Protein AF-A0A9X3HSR9-F1 (afdb_monomer_lite)

Structure (mmCIF, N/CA/C/O backbone):
data_AF-A0A9X3HSR9-F1
#
_entry.id   AF-A0A9X3HSR9-F1
#
loop_
_atom_site.group_PDB
_atom_site.id
_atom_site.type_symbol
_atom_site.label_atom_id
_atom_site.label_alt_id
_atom_site.label_comp_id
_atom_site.label_asym_id
_atom_site.label_entity_id
_atom_site.label_seq_id
_atom_site.pdbx_PDB_ins_code
_atom_site.Cartn_x
_atom_site.Cartn_y
_atom_site.Cartn_z
_atom_site.occupancy
_atom_site.B_iso_or_equiv
_atom_site.auth_seq_id
_atom_site.auth_comp_id
_atom_site.auth_asym_id
_atom_site.auth_atom_id
_atom_site.pdbx_PDB_model_num
ATOM 1 N N . MET A 1 1 ? 20.081 -1.597 -58.857 1.00 41.28 1 MET A N 1
ATOM 2 C CA . MET A 1 1 ? 19.601 -0.198 -58.847 1.00 41.28 1 MET A CA 1
ATOM 3 C C . MET A 1 1 ? 20.316 0.557 -57.738 1.00 41.28 1 MET A C 1
ATOM 5 O O . MET A 1 1 ? 20.138 0.213 -56.576 1.00 41.28 1 MET A O 1
ATOM 9 N N . ALA A 1 2 ? 21.187 1.506 -58.085 1.00 45.56 2 ALA A N 1
ATOM 10 C CA . ALA A 1 2 ? 21.925 2.302 -57.108 1.00 45.56 2 ALA A CA 1
ATOM 11 C C . ALA A 1 2 ? 20.958 3.280 -56.422 1.00 45.56 2 ALA A C 1
ATOM 13 O O . ALA A 1 2 ? 20.454 4.206 -57.053 1.00 45.56 2 ALA A O 1
ATOM 14 N N . ARG A 1 3 ? 20.638 3.047 -55.144 1.00 56.44 3 ARG A N 1
ATOM 15 C CA . ARG A 1 3 ? 19.885 4.021 -54.344 1.00 56.44 3 ARG A CA 1
ATOM 16 C C . ARG A 1 3 ? 20.749 5.268 -54.152 1.00 56.44 3 ARG A C 1
ATOM 18 O O . ARG A 1 3 ? 21.929 5.163 -53.830 1.00 56.44 3 ARG A O 1
ATOM 25 N N . ASN A 1 4 ? 20.140 6.433 -54.350 1.00 72.00 4 ASN A N 1
ATOM 26 C CA . ASN A 1 4 ? 20.786 7.733 -54.231 1.00 72.00 4 ASN A CA 1
ATOM 27 C C . ASN A 1 4 ? 21.384 7.920 -52.817 1.00 72.00 4 ASN A C 1
ATOM 29 O O . ASN A 1 4 ? 20.713 7.640 -51.816 1.00 72.00 4 ASN A O 1
ATOM 33 N N . LYS A 1 5 ? 22.645 8.367 -52.724 1.00 70.31 5 LYS A N 1
ATOM 34 C CA . LYS A 1 5 ? 23.410 8.456 -51.463 1.00 70.31 5 LYS A CA 1
ATOM 35 C C . LYS A 1 5 ? 22.682 9.317 -50.425 1.00 70.31 5 LYS A C 1
ATOM 37 O O . LYS A 1 5 ? 22.603 8.939 -49.255 1.00 70.31 5 LYS A O 1
ATOM 42 N N . ASP A 1 6 ? 22.037 10.385 -50.876 1.00 76.38 6 ASP A N 1
ATOM 43 C CA . ASP A 1 6 ? 21.320 11.331 -50.017 1.00 76.38 6 ASP A CA 1
ATOM 44 C C . ASP A 1 6 ? 20.006 10.765 -49.467 1.00 76.38 6 ASP A C 1
ATOM 46 O O . ASP A 1 6 ? 19.650 11.006 -48.312 1.00 76.38 6 ASP A O 1
ATOM 50 N N . ALA A 1 7 ? 19.320 9.922 -50.247 1.00 80.50 7 ALA A N 1
ATOM 51 C CA . ALA A 1 7 ? 18.111 9.238 -49.794 1.00 80.50 7 ALA A CA 1
ATOM 52 C C . ALA A 1 7 ? 18.424 8.246 -48.661 1.00 80.50 7 ALA A C 1
ATOM 54 O O . ALA A 1 7 ? 17.692 8.175 -47.673 1.00 80.50 7 ALA A O 1
ATOM 55 N N . SER A 1 8 ? 19.548 7.525 -48.764 1.00 81.19 8 SER A N 1
ATOM 56 C CA . SER A 1 8 ? 19.997 6.605 -47.708 1.00 81.19 8 SER A CA 1
ATOM 57 C C . SER A 1 8 ? 20.410 7.335 -46.425 1.00 81.19 8 SER A C 1
ATOM 59 O O . SER A 1 8 ? 20.076 6.891 -45.329 1.00 81.19 8 SER A O 1
ATOM 61 N N . ARG A 1 9 ? 21.055 8.501 -46.554 1.00 84.31 9 ARG A N 1
ATOM 62 C CA . ARG A 1 9 ? 21.435 9.361 -45.427 1.00 84.31 9 ARG A CA 1
ATOM 63 C C . ARG A 1 9 ? 20.212 9.888 -44.678 1.00 84.31 9 ARG A C 1
ATOM 65 O O . ARG A 1 9 ? 20.168 9.809 -43.453 1.00 84.31 9 ARG A O 1
ATOM 72 N N . LYS A 1 10 ? 19.203 10.384 -45.404 1.00 86.44 10 LYS A N 1
ATOM 73 C CA . LYS A 1 10 ? 17.955 10.881 -44.804 1.00 86.44 10 LYS A CA 1
ATOM 74 C C . LYS A 1 10 ? 17.212 9.773 -44.052 1.00 86.44 10 LYS A C 1
ATOM 76 O O . LYS A 1 10 ? 16.786 9.999 -42.926 1.00 86.44 10 LYS A O 1
ATOM 81 N N . ALA A 1 11 ? 17.125 8.575 -44.635 1.00 86.25 11 ALA A N 1
ATOM 82 C CA . ALA A 1 11 ? 16.489 7.423 -43.994 1.00 86.25 11 ALA A CA 1
ATOM 83 C C . ALA A 1 11 ? 17.190 7.002 -42.689 1.00 86.25 11 ALA A C 1
ATOM 85 O O . ALA A 1 11 ? 16.525 6.643 -41.721 1.00 86.25 11 ALA A O 1
ATOM 86 N N . LEU A 1 12 ? 18.524 7.077 -42.641 1.00 86.81 12 LEU A N 1
ATOM 87 C CA . LEU A 1 12 ? 19.303 6.769 -41.439 1.00 86.81 12 LEU A CA 1
ATOM 88 C C . LEU A 1 12 ? 19.105 7.807 -40.325 1.00 86.81 12 LEU A C 1
ATOM 90 O O . LEU A 1 12 ? 18.983 7.429 -39.163 1.00 86.81 12 LEU A O 1
ATOM 94 N N . LEU A 1 13 ? 19.048 9.099 -40.658 1.00 86.69 13 LEU A N 1
ATOM 95 C CA . LEU A 1 13 ? 18.776 10.155 -39.674 1.00 86.69 13 LEU A CA 1
ATOM 96 C C . LEU A 1 13 ? 17.357 10.051 -39.108 1.00 86.69 13 LEU A C 1
ATOM 98 O O . LEU A 1 13 ? 17.171 10.133 -37.898 1.00 86.69 13 LEU A O 1
ATOM 102 N N . ASP A 1 14 ? 16.380 9.802 -39.975 1.00 88.25 14 ASP A N 1
ATOM 103 C CA . ASP A 1 14 ? 14.984 9.599 -39.592 1.00 88.25 14 ASP A CA 1
ATOM 104 C C . ASP A 1 14 ? 14.820 8.363 -38.685 1.00 88.25 14 ASP A C 1
ATOM 106 O O . ASP A 1 14 ? 14.168 8.414 -37.643 1.00 88.25 14 ASP A O 1
ATOM 110 N N . ALA A 1 15 ? 15.522 7.269 -38.999 1.00 87.31 15 ALA A N 1
ATOM 111 C CA . ALA A 1 15 ? 15.579 6.088 -38.142 1.00 87.31 15 ALA A CA 1
ATOM 112 C C . ALA A 1 15 ? 16.203 6.370 -36.762 1.00 87.31 15 ALA A C 1
ATOM 114 O O . ALA A 1 15 ? 15.742 5.826 -35.758 1.00 87.31 15 ALA A O 1
ATOM 115 N N . ILE A 1 16 ? 17.228 7.226 -36.680 1.00 86.50 16 ILE A N 1
ATOM 116 C CA . ILE A 1 16 ? 17.822 7.638 -35.397 1.00 86.50 16 ILE A CA 1
ATOM 117 C C . ILE A 1 16 ? 16.816 8.431 -34.559 1.00 86.50 16 ILE A C 1
ATOM 119 O O . ILE A 1 16 ? 16.702 8.166 -33.361 1.00 86.50 16 ILE A O 1
ATOM 123 N N . SER A 1 17 ? 16.083 9.368 -35.168 1.00 86.25 17 SER A N 1
ATOM 124 C CA . SER A 1 17 ? 15.040 10.137 -34.479 1.00 86.25 17 SER A CA 1
ATOM 125 C C . SER A 1 17 ? 13.936 9.223 -33.951 1.00 86.25 17 SER A C 1
ATOM 127 O O . SER A 1 17 ? 13.643 9.260 -32.758 1.00 86.25 17 SER A O 1
ATOM 129 N N . ARG A 1 18 ? 13.433 8.297 -34.779 1.00 86.06 18 ARG A N 1
ATOM 130 C CA . ARG A 1 18 ? 12.432 7.300 -34.362 1.00 86.06 18 ARG A CA 1
ATOM 131 C C . ARG A 1 18 ? 12.887 6.431 -33.192 1.00 86.06 18 ARG A C 1
ATOM 133 O O . ARG A 1 18 ? 12.110 6.147 -32.286 1.00 86.06 18 ARG A O 1
ATOM 140 N N . ILE A 1 19 ? 14.156 6.016 -33.172 1.00 85.62 19 ILE A N 1
ATOM 141 C CA . ILE A 1 19 ? 14.695 5.226 -32.054 1.00 85.62 19 ILE A CA 1
ATOM 142 C C . ILE A 1 19 ? 14.790 6.068 -30.774 1.00 85.62 19 ILE A C 1
ATOM 144 O O . ILE A 1 19 ? 14.497 5.551 -29.698 1.00 85.62 19 ILE A O 1
ATOM 148 N N . LYS A 1 20 ? 15.165 7.351 -30.868 1.00 83.38 20 LYS A N 1
ATOM 149 C CA . LYS A 1 20 ? 15.205 8.261 -29.710 1.00 83.38 20 LYS A CA 1
ATOM 150 C C . LYS A 1 20 ? 13.813 8.554 -29.149 1.00 83.38 20 LYS A C 1
ATOM 152 O O . LYS A 1 20 ? 13.649 8.587 -27.936 1.00 83.38 20 LYS A O 1
ATOM 157 N N . GLU A 1 21 ? 12.830 8.724 -30.024 1.00 84.19 21 GLU A N 1
ATOM 158 C CA . G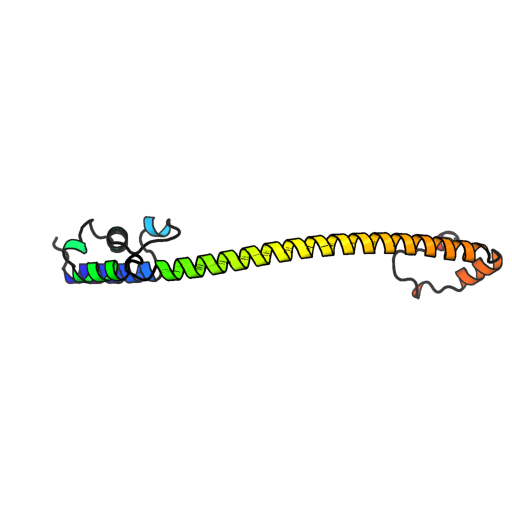LU A 1 21 ? 11.430 8.997 -29.674 1.00 84.19 21 GLU A CA 1
ATOM 159 C C . GLU A 1 21 ? 10.636 7.730 -29.312 1.00 84.19 21 GLU A C 1
ATOM 161 O O . GLU A 1 21 ? 9.464 7.815 -28.961 1.00 84.19 21 GLU A O 1
ATOM 166 N N . GLN A 1 22 ? 11.265 6.549 -29.380 1.00 81.12 22 GLN A N 1
ATOM 167 C CA . GLN A 1 22 ? 10.644 5.236 -29.148 1.00 81.12 22 GLN A CA 1
ATOM 168 C C . GLN A 1 22 ? 9.483 4.905 -30.110 1.00 81.12 22 GLN A C 1
ATOM 170 O O . GLN A 1 22 ? 8.665 4.020 -29.850 1.00 81.12 22 GLN A O 1
ATOM 175 N N . THR A 1 23 ? 9.434 5.567 -31.265 1.00 83.38 23 THR A N 1
ATOM 176 C CA . THR A 1 23 ? 8.418 5.406 -32.311 1.00 83.38 23 THR A CA 1
ATOM 177 C C . THR A 1 23 ? 8.901 4.426 -33.386 1.00 83.38 23 THR A C 1
ATOM 179 O O . THR A 1 23 ? 9.181 4.790 -34.524 1.00 83.38 23 THR A O 1
ATOM 182 N N . TYR A 1 24 ? 9.028 3.143 -33.028 1.00 84.25 24 TYR A N 1
ATOM 183 C CA . TYR A 1 24 ? 9.601 2.134 -33.930 1.00 84.25 24 TYR A CA 1
ATOM 184 C C . TYR A 1 24 ? 8.644 1.713 -35.054 1.00 84.25 24 TYR A C 1
ATOM 186 O O . TYR A 1 24 ? 7.509 1.292 -34.810 1.00 84.25 24 TYR A O 1
ATOM 194 N N . THR A 1 25 ? 9.152 1.700 -36.281 1.00 85.12 25 THR A N 1
ATOM 195 C CA . THR A 1 25 ? 8.450 1.211 -37.475 1.00 85.12 25 THR A CA 1
ATOM 196 C C . THR A 1 25 ? 8.705 -0.282 -37.679 1.00 85.12 25 THR A C 1
ATOM 198 O O . THR A 1 25 ? 7.818 -1.020 -38.118 1.00 85.12 25 THR A O 1
ATOM 201 N N . HIS A 1 26 ? 9.901 -0.771 -37.326 1.00 84.25 26 HIS A N 1
ATOM 202 C CA . HIS A 1 26 ? 10.281 -2.163 -37.552 1.00 84.25 26 HIS A CA 1
ATOM 203 C C . HIS A 1 26 ? 9.636 -3.125 -36.537 1.00 84.25 26 HIS A C 1
ATOM 205 O O . HIS A 1 26 ? 9.756 -2.955 -35.319 1.00 84.25 26 HIS A O 1
ATOM 211 N N . LYS A 1 27 ? 9.010 -4.208 -37.028 1.00 81.44 27 LYS A N 1
ATOM 212 C CA . LYS A 1 27 ? 8.282 -5.200 -36.204 1.00 81.44 27 LYS A CA 1
ATOM 213 C C . LYS A 1 27 ? 9.134 -5.782 -35.067 1.00 81.44 27 LYS A C 1
ATOM 215 O O . LYS A 1 27 ? 8.648 -5.910 -33.948 1.00 81.44 27 LYS A O 1
ATOM 220 N N . ASP A 1 28 ? 10.404 -6.088 -35.329 1.00 80.75 28 ASP A N 1
ATOM 221 C CA . ASP A 1 28 ? 11.307 -6.669 -34.319 1.00 80.75 28 ASP A CA 1
ATOM 222 C C . ASP A 1 28 ? 11.761 -5.675 -33.245 1.00 80.75 28 ASP A C 1
ATOM 224 O O . ASP A 1 28 ? 12.154 -6.092 -32.157 1.00 80.75 28 ASP A O 1
ATOM 228 N N . LEU A 1 29 ? 11.732 -4.372 -33.537 1.00 82.06 29 LEU A N 1
ATOM 229 C CA . LEU A 1 29 ? 12.072 -3.336 -32.561 1.00 82.06 29 LEU A CA 1
ATOM 230 C C . LEU A 1 29 ? 10.867 -3.018 -31.674 1.00 82.06 29 LEU A C 1
ATOM 232 O O . LEU A 1 29 ? 11.036 -2.896 -30.467 1.00 82.06 29 LEU A O 1
ATOM 236 N N . ARG A 1 30 ? 9.645 -3.045 -32.228 1.00 82.50 30 ARG A N 1
ATOM 237 C CA . ARG A 1 30 ? 8.393 -2.918 -31.454 1.00 82.50 30 ARG A CA 1
ATOM 238 C C . ARG A 1 30 ? 8.194 -4.027 -30.419 1.00 82.50 30 ARG A C 1
ATOM 240 O O . ARG A 1 30 ? 7.547 -3.803 -29.407 1.00 82.50 30 ARG A O 1
ATOM 247 N N . LYS A 1 31 ? 8.737 -5.224 -30.665 1.00 8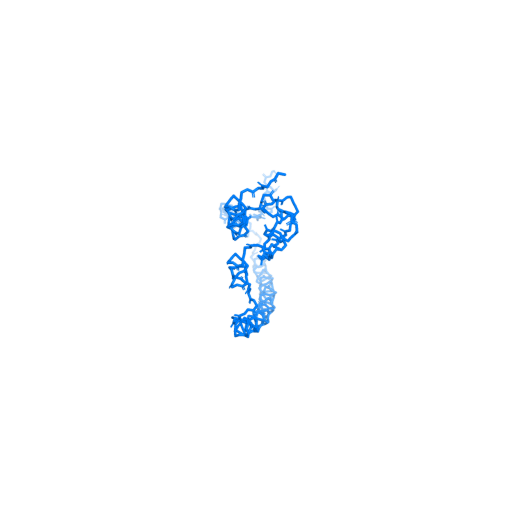3.88 31 LYS A N 1
ATOM 248 C CA . LYS A 1 31 ? 8.663 -6.359 -29.727 1.00 83.88 31 LYS A CA 1
ATOM 249 C C . LYS A 1 31 ? 9.616 -6.234 -28.533 1.00 83.88 31 LYS A C 1
ATOM 251 O O . LYS A 1 31 ? 9.508 -7.020 -27.597 1.00 83.88 31 LYS A O 1
ATOM 256 N N . LYS A 1 32 ? 10.574 -5.304 -28.563 1.00 81.94 32 LYS A N 1
ATOM 257 C CA . LYS A 1 32 ? 11.546 -5.115 -27.480 1.00 81.94 32 LYS A CA 1
ATOM 258 C C . LYS A 1 32 ? 11.041 -4.053 -26.510 1.00 81.94 32 LYS A C 1
ATOM 260 O O . LYS A 1 32 ? 10.638 -2.981 -26.937 1.00 81.94 32 LYS A O 1
ATOM 265 N N . ALA A 1 33 ? 11.150 -4.328 -25.210 1.00 74.94 33 ALA A N 1
ATOM 266 C CA . ALA A 1 33 ? 10.799 -3.362 -24.167 1.00 74.94 33 ALA A CA 1
ATOM 267 C C . ALA A 1 33 ? 11.716 -2.124 -24.180 1.00 74.94 33 ALA A C 1
ATOM 269 O O . ALA A 1 33 ? 11.263 -1.013 -23.934 1.00 74.94 33 ALA A O 1
ATOM 270 N N . VAL A 1 34 ? 13.004 -2.310 -24.494 1.00 78.56 34 VAL A N 1
ATOM 271 C CA . VAL A 1 34 ? 13.993 -1.228 -24.585 1.00 78.56 34 VAL A CA 1
ATOM 272 C C . VAL A 1 34 ? 14.876 -1.449 -25.811 1.00 78.56 34 VAL A C 1
ATOM 274 O O . VAL A 1 34 ? 15.537 -2.485 -25.938 1.00 78.56 34 VAL A O 1
ATOM 277 N N . VAL A 1 35 ? 14.913 -0.472 -26.719 1.00 82.00 35 VAL A N 1
ATOM 278 C CA . VAL A 1 35 ? 15.765 -0.499 -27.914 1.00 82.00 35 VAL A CA 1
ATOM 279 C C . VAL A 1 35 ? 16.945 0.442 -27.709 1.00 82.00 35 VAL A C 1
ATOM 281 O O . VAL A 1 35 ? 16.787 1.648 -27.568 1.00 82.00 35 VAL A O 1
ATOM 284 N N . LYS A 1 36 ? 18.158 -0.117 -27.710 1.00 83.38 36 LYS A N 1
ATOM 285 C CA . LYS A 1 36 ? 19.395 0.673 -27.657 1.00 83.38 36 LYS A CA 1
ATOM 286 C C . LYS A 1 36 ? 19.682 1.296 -29.023 1.00 83.38 36 LYS A C 1
ATOM 288 O O . LYS A 1 36 ? 19.556 0.612 -30.043 1.00 83.38 36 LYS A O 1
ATOM 293 N N . LEU A 1 37 ? 20.150 2.541 -29.042 1.00 84.00 37 LEU A N 1
ATOM 294 C CA . LEU A 1 37 ? 20.668 3.168 -30.255 1.00 84.00 37 LEU A CA 1
ATOM 295 C C . LEU A 1 37 ? 22.015 2.521 -30.616 1.00 84.00 37 LEU A C 1
ATOM 297 O O . LEU A 1 37 ? 23.029 2.762 -29.970 1.00 84.00 37 LEU A O 1
ATOM 301 N N . ASN A 1 38 ? 22.022 1.645 -31.619 1.00 86.12 38 ASN A N 1
ATOM 302 C CA . ASN A 1 38 ? 23.235 1.008 -32.127 1.00 86.12 38 ASN A CA 1
ATOM 303 C C . ASN A 1 38 ? 23.165 0.861 -33.654 1.00 86.12 38 ASN A C 1
ATOM 305 O O . ASN A 1 38 ? 22.090 0.957 -34.245 1.00 86.12 38 ASN A O 1
ATOM 309 N N . LYS A 1 39 ? 24.313 0.596 -34.293 1.00 86.56 39 LYS A N 1
ATOM 310 C CA . LYS A 1 39 ? 24.422 0.495 -35.761 1.00 86.56 39 LYS A CA 1
ATOM 311 C C . LYS A 1 39 ? 23.404 -0.498 -36.344 1.00 86.56 39 LYS A C 1
ATOM 313 O O . LYS A 1 39 ? 22.693 -0.163 -37.280 1.00 86.56 39 LYS A O 1
ATOM 318 N N . SER A 1 40 ? 23.260 -1.676 -35.730 1.00 84.69 40 SER A N 1
ATOM 319 C CA . SER A 1 40 ? 22.346 -2.724 -36.210 1.00 84.69 40 SER A CA 1
ATOM 320 C C . SER A 1 40 ? 20.865 -2.336 -36.119 1.00 84.69 40 SER A C 1
ATOM 322 O O . SER A 1 40 ? 20.102 -2.614 -37.039 1.00 84.69 40 SER A O 1
ATOM 324 N N . ASN A 1 41 ? 20.438 -1.690 -35.033 1.00 86.00 41 ASN A N 1
ATOM 325 C CA . ASN A 1 41 ? 19.050 -1.268 -34.855 1.00 86.00 41 ASN A CA 1
ATOM 326 C C . ASN A 1 41 ? 18.712 -0.091 -35.775 1.00 86.00 41 ASN A C 1
ATOM 328 O O . ASN A 1 41 ? 17.612 -0.064 -36.315 1.00 86.00 41 ASN A O 1
ATOM 332 N N . VAL A 1 42 ? 19.657 0.827 -36.011 1.00 87.50 42 VAL A N 1
ATOM 333 C CA . VAL A 1 42 ? 19.480 1.937 -36.960 1.00 87.50 42 VAL A CA 1
ATOM 334 C C . VAL A 1 42 ? 19.353 1.419 -38.400 1.00 87.50 42 VAL A C 1
ATOM 336 O O . VAL A 1 42 ? 18.467 1.865 -39.120 1.00 87.50 42 VAL A O 1
ATOM 339 N N . GLU A 1 43 ? 20.159 0.431 -38.817 1.00 88.00 43 GLU A N 1
ATOM 340 C CA . GLU A 1 43 ? 20.028 -0.202 -40.147 1.00 88.00 43 GLU A CA 1
ATOM 341 C C . GLU A 1 43 ? 18.678 -0.904 -40.325 1.00 88.00 43 GLU A C 1
ATOM 343 O O . GLU A 1 43 ? 18.028 -0.742 -41.359 1.00 88.00 43 GLU A O 1
ATOM 348 N N . LYS A 1 44 ? 18.230 -1.634 -39.294 1.00 87.81 44 LYS A N 1
ATOM 349 C CA . LYS A 1 44 ? 16.934 -2.329 -39.292 1.00 87.81 44 LYS A CA 1
ATOM 350 C C . LYS A 1 44 ? 15.757 -1.359 -39.349 1.00 87.81 44 LYS A C 1
ATOM 352 O O . LYS A 1 44 ? 14.827 -1.580 -40.116 1.00 87.81 44 LYS A O 1
ATOM 357 N N . GLU A 1 45 ? 15.805 -0.280 -38.574 1.00 86.38 45 GLU A N 1
ATOM 358 C CA . GLU A 1 45 ? 14.749 0.737 -38.548 1.00 86.38 45 GLU A CA 1
ATOM 359 C C . GLU A 1 45 ? 14.713 1.577 -39.836 1.00 86.38 45 GLU A C 1
ATOM 361 O O . GLU A 1 45 ? 13.644 2.000 -40.271 1.00 86.38 45 GLU A O 1
ATOM 366 N N . ALA A 1 46 ? 15.860 1.774 -40.490 1.00 85.50 46 ALA A N 1
ATOM 367 C CA . ALA A 1 46 ? 15.943 2.425 -41.797 1.00 85.50 46 ALA A CA 1
ATOM 368 C C . ALA A 1 46 ? 15.552 1.502 -42.971 1.00 85.50 46 ALA A C 1
ATOM 370 O O . ALA A 1 46 ? 15.477 1.964 -44.110 1.00 85.50 46 ALA A O 1
ATOM 371 N N . GLY A 1 47 ? 15.337 0.201 -42.729 1.00 84.94 47 GLY A N 1
ATOM 372 C CA . GLY A 1 47 ? 15.061 -0.784 -43.781 1.00 84.94 47 GLY A CA 1
ATOM 373 C C . GLY A 1 47 ? 16.220 -0.944 -44.774 1.00 84.94 47 GLY A C 1
ATOM 374 O O . GLY A 1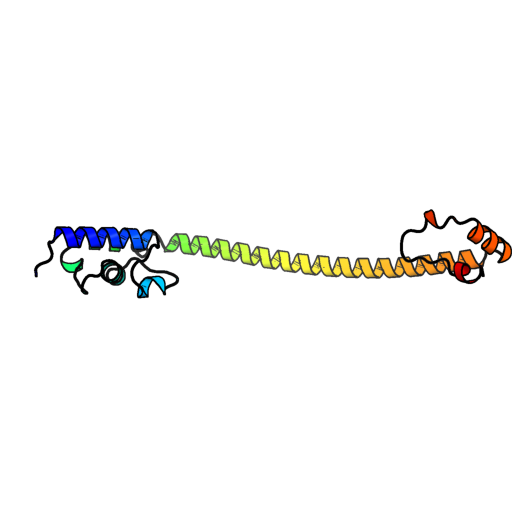 47 ? 15.998 -1.181 -45.966 1.00 84.94 47 GLY A O 1
ATOM 375 N N . LEU A 1 48 ? 17.455 -0.751 -44.303 1.00 84.31 48 LEU A N 1
ATOM 376 C CA . LEU A 1 48 ? 18.670 -0.845 -45.107 1.00 84.31 48 LEU A CA 1
ATOM 377 C C . LEU A 1 48 ? 19.395 -2.172 -44.862 1.00 84.31 48 LEU A C 1
ATOM 379 O O . LEU A 1 48 ? 19.231 -2.822 -43.830 1.00 84.31 48 LEU A O 1
ATOM 383 N N . SER A 1 49 ? 20.204 -2.583 -45.839 1.00 83.06 49 SER A N 1
ATOM 384 C CA . SER A 1 49 ? 21.036 -3.778 -45.718 1.00 83.06 49 SER A CA 1
ATOM 385 C C . SER A 1 49 ? 22.082 -3.614 -44.617 1.00 83.06 49 SER A C 1
ATOM 387 O O . SER A 1 49 ? 22.583 -2.511 -44.379 1.00 83.06 49 SER A O 1
ATOM 389 N N . VAL A 1 50 ? 22.467 -4.736 -44.008 1.00 81.06 50 VAL A N 1
ATOM 390 C CA . VAL A 1 50 ? 23.540 -4.781 -43.010 1.00 81.06 50 VAL A CA 1
ATOM 391 C C . VAL A 1 50 ? 24.823 -4.203 -43.613 1.00 81.06 50 VAL A C 1
ATOM 393 O O . VAL A 1 50 ? 25.287 -4.669 -44.653 1.00 81.06 50 VAL A O 1
ATOM 396 N N . GLY A 1 51 ? 25.388 -3.176 -42.978 1.00 81.62 51 GLY A N 1
ATOM 397 C CA . GLY A 1 51 ? 26.588 -2.482 -43.448 1.00 81.62 51 GLY A CA 1
ATOM 398 C C . GLY A 1 51 ? 26.343 -1.219 -44.280 1.00 81.62 51 GLY A C 1
ATOM 399 O O . GLY A 1 51 ? 27.317 -0.602 -44.713 1.00 81.62 51 GLY A O 1
ATOM 400 N N . ALA A 1 52 ? 25.095 -0.781 -44.469 1.00 82.19 52 ALA A N 1
ATOM 401 C CA . ALA A 1 52 ? 24.793 0.486 -45.141 1.00 82.19 52 ALA A CA 1
ATOM 402 C C . ALA A 1 52 ? 25.418 1.706 -44.434 1.00 82.19 52 ALA A C 1
ATOM 404 O O . ALA A 1 52 ? 25.782 2.680 -45.094 1.00 82.19 52 ALA A O 1
ATOM 405 N N . LEU A 1 53 ? 25.622 1.644 -43.111 1.00 83.31 53 LEU A N 1
ATOM 406 C CA . LEU A 1 53 ? 26.285 2.712 -42.355 1.00 83.31 53 LEU A CA 1
ATOM 407 C C . LEU A 1 53 ? 27.789 2.848 -42.630 1.00 83.31 53 LEU A C 1
ATOM 409 O O . LEU A 1 53 ? 28.366 3.879 -42.289 1.00 83.31 53 LEU A O 1
ATOM 413 N N . ARG A 1 54 ? 28.443 1.864 -43.269 1.00 82.75 54 ARG A N 1
ATOM 414 C CA . ARG A 1 54 ? 29.888 1.936 -43.578 1.00 82.75 54 ARG A CA 1
ATOM 415 C C . ARG A 1 54 ? 30.237 3.109 -44.495 1.00 82.75 54 ARG A C 1
ATOM 417 O O . ARG A 1 54 ? 31.345 3.628 -44.429 1.00 82.75 54 ARG A O 1
ATOM 424 N N . HIS A 1 55 ? 29.290 3.532 -45.328 1.00 82.69 55 HIS A N 1
ATOM 425 C CA . HIS A 1 55 ? 29.470 4.623 -46.284 1.00 82.69 55 HIS A CA 1
ATOM 426 C C . HIS A 1 55 ? 29.068 6.004 -45.731 1.00 82.69 55 HIS A C 1
ATOM 428 O O . HIS A 1 55 ? 29.199 6.997 -46.449 1.00 82.69 55 HIS A O 1
ATOM 434 N N . HIS A 1 56 ? 28.614 6.073 -44.470 1.00 82.81 56 HIS A N 1
ATOM 435 C CA . HIS A 1 56 ? 28.139 7.288 -43.788 1.00 82.81 56 HIS A CA 1
ATOM 436 C C . HIS A 1 56 ? 28.832 7.463 -42.418 1.00 82.81 56 HIS A C 1
ATOM 438 O O . HIS A 1 56 ? 28.226 7.223 -41.367 1.00 82.81 56 HIS A O 1
ATOM 444 N N . PRO A 1 57 ? 30.129 7.836 -42.399 1.00 80.62 57 PRO A N 1
ATOM 445 C CA . PRO A 1 57 ? 30.936 7.908 -41.173 1.00 80.62 57 PRO A CA 1
ATOM 446 C C . PRO A 1 57 ? 30.492 9.012 -40.203 1.00 80.62 57 PRO A C 1
ATOM 448 O O . PRO A 1 57 ? 30.726 8.935 -39.001 1.00 80.62 57 PRO A O 1
ATOM 451 N N . ASP A 1 58 ? 29.836 10.044 -40.710 1.00 82.56 58 ASP A N 1
ATOM 452 C CA . ASP A 1 58 ? 29.229 11.122 -39.940 1.00 82.56 58 ASP A CA 1
ATOM 453 C C . ASP A 1 58 ? 28.069 10.633 -39.062 1.00 82.56 58 ASP A C 1
ATOM 455 O O . ASP A 1 58 ? 27.988 10.992 -37.890 1.00 82.56 58 ASP A O 1
ATOM 459 N N . ILE A 1 59 ? 27.223 9.745 -39.585 1.00 82.56 59 ILE A N 1
ATOM 460 C CA . ILE A 1 59 ? 26.108 9.151 -38.834 1.00 82.56 59 ILE A CA 1
ATOM 461 C C . ILE A 1 59 ? 26.626 8.154 -37.792 1.00 82.56 59 ILE A C 1
ATOM 463 O O . ILE A 1 59 ? 26.099 8.070 -36.682 1.00 82.56 59 ILE A O 1
ATOM 467 N N . VAL A 1 60 ? 27.700 7.430 -38.117 1.00 83.69 60 VAL A N 1
ATOM 468 C CA . VAL A 1 60 ? 28.381 6.536 -37.172 1.00 83.69 60 VAL A CA 1
ATOM 469 C C . VAL A 1 60 ? 28.842 7.296 -35.926 1.00 83.69 60 VAL A C 1
ATOM 471 O O . VAL A 1 60 ? 28.583 6.831 -34.817 1.00 83.69 60 VAL A O 1
ATOM 474 N N . LYS A 1 61 ? 29.417 8.495 -36.091 1.00 81.88 61 LYS A N 1
ATOM 475 C CA . LYS A 1 61 ? 29.817 9.357 -34.965 1.00 81.88 61 LYS A CA 1
ATOM 476 C C . LYS A 1 61 ? 28.634 9.789 -34.100 1.00 81.88 61 LYS A C 1
ATOM 478 O O . LYS A 1 61 ? 28.770 9.858 -32.885 1.00 81.88 61 LYS A O 1
ATOM 483 N N . VAL A 1 62 ? 27.469 10.045 -34.699 1.00 81.56 62 VAL A N 1
ATOM 484 C CA . VAL A 1 62 ? 26.247 10.395 -33.951 1.00 81.56 62 VAL A CA 1
ATOM 485 C C . VAL A 1 62 ? 25.770 9.221 -33.094 1.00 81.56 62 VAL A C 1
ATOM 487 O O . VAL A 1 62 ? 25.379 9.417 -31.946 1.00 81.56 62 VAL A O 1
ATOM 490 N N . ILE A 1 63 ? 25.825 7.999 -33.626 1.00 80.31 63 ILE A N 1
ATOM 491 C CA . ILE A 1 63 ? 25.443 6.787 -32.886 1.00 80.31 63 ILE A CA 1
ATOM 492 C C . ILE A 1 63 ? 26.435 6.508 -31.753 1.00 80.31 63 ILE A C 1
ATOM 494 O O . ILE A 1 63 ? 26.024 6.152 -30.653 1.00 80.31 63 ILE A O 1
ATOM 498 N N . GLU A 1 64 ? 27.732 6.673 -32.010 1.00 77.56 64 GLU A N 1
ATOM 499 C CA . GLU A 1 64 ? 28.791 6.440 -31.024 1.00 77.56 64 GLU A CA 1
ATOM 500 C C . GLU A 1 64 ? 28.807 7.511 -29.927 1.00 77.56 64 GLU A C 1
ATOM 502 O O . GLU A 1 64 ? 28.931 7.164 -28.756 1.00 77.56 64 GLU A O 1
ATOM 507 N N . GLY A 1 65 ? 28.585 8.783 -30.269 1.00 66.81 65 GLY A N 1
ATOM 508 C CA . GLY A 1 65 ? 28.470 9.879 -29.301 1.00 66.81 65 GLY A CA 1
ATOM 509 C C . GLY A 1 65 ? 27.192 9.836 -28.457 1.00 66.81 65 GLY A C 1
ATOM 510 O O . GLY A 1 65 ? 27.168 10.366 -27.353 1.00 66.81 65 GLY A O 1
ATOM 511 N N . ALA A 1 66 ? 26.138 9.179 -28.945 1.00 63.22 66 ALA A N 1
ATOM 512 C CA . ALA A 1 66 ? 24.914 8.911 -28.187 1.00 63.22 66 ALA A CA 1
ATOM 513 C C . ALA A 1 66 ? 24.945 7.559 -27.446 1.00 63.22 66 ALA A C 1
ATOM 515 O O . ALA A 1 66 ? 23.974 7.200 -26.777 1.00 63.22 66 ALA A O 1
ATOM 516 N N . SER A 1 67 ? 26.035 6.794 -27.566 1.00 56.78 67 SER A N 1
ATOM 517 C CA . SER A 1 67 ? 26.218 5.561 -26.811 1.00 56.78 67 SER A CA 1
ATOM 518 C C . SER A 1 67 ? 26.547 5.916 -25.355 1.00 56.78 67 SER A C 1
ATOM 520 O O . SER A 1 67 ? 27.521 6.630 -25.113 1.00 56.78 67 SER A O 1
ATOM 522 N N . PRO A 1 68 ? 25.800 5.406 -24.360 1.00 55.59 68 PRO A N 1
ATOM 523 C CA . PRO A 1 68 ? 25.965 5.778 -22.948 1.00 55.59 68 PRO A CA 1
ATOM 524 C C . PRO A 1 68 ? 27.303 5.332 -22.324 1.00 55.59 68 PRO A C 1
ATOM 526 O O . PRO A 1 68 ? 27.550 5.584 -21.151 1.00 55.59 68 PRO A O 1
ATOM 529 N N . ASN A 1 69 ? 28.173 4.667 -23.088 1.00 51.97 69 ASN A N 1
ATOM 530 C CA . ASN A 1 69 ? 29.389 4.032 -22.584 1.00 51.97 69 ASN A CA 1
ATOM 531 C C . ASN A 1 69 ? 30.624 4.939 -22.509 1.00 51.97 69 ASN A C 1
ATOM 533 O O . ASN A 1 69 ? 31.676 4.449 -22.115 1.00 51.97 69 ASN A O 1
ATOM 537 N N . ASN A 1 70 ? 30.541 6.219 -22.879 1.00 50.59 70 ASN A N 1
ATOM 538 C CA . ASN A 1 70 ? 31.737 7.049 -23.028 1.00 50.59 70 ASN A CA 1
ATOM 539 C C . ASN A 1 70 ? 31.709 8.294 -22.127 1.00 50.59 70 ASN A C 1
ATOM 541 O O . ASN A 1 70 ? 31.711 9.400 -22.639 1.00 50.59 70 ASN A O 1
ATOM 545 N N . ASN A 1 71 ? 31.721 8.104 -20.797 1.00 47.88 71 ASN A N 1
ATOM 546 C CA . ASN A 1 71 ? 32.224 9.055 -19.769 1.00 47.88 71 ASN A CA 1
ATOM 547 C C . ASN A 1 71 ? 31.260 9.527 -18.656 1.00 47.88 71 ASN A C 1
ATOM 549 O O . ASN A 1 71 ? 31.738 10.172 -17.731 1.00 47.88 71 ASN A O 1
ATOM 553 N N . ASN A 1 72 ? 29.973 9.152 -18.637 1.00 52.22 72 ASN A N 1
ATOM 554 C CA . ASN A 1 72 ? 29.036 9.618 -17.582 1.00 52.22 72 ASN A CA 1
ATOM 555 C C . ASN A 1 72 ? 28.637 8.547 -16.538 1.00 52.22 72 ASN A C 1
ATOM 557 O O . ASN A 1 72 ? 27.802 8.796 -15.681 1.00 52.22 72 ASN A O 1
ATOM 561 N N . SER A 1 73 ? 29.189 7.329 -16.590 1.00 56.62 73 SER A N 1
ATOM 562 C CA . SER A 1 73 ? 28.561 6.167 -15.932 1.00 56.62 73 SER A CA 1
ATOM 563 C C . SER A 1 73 ? 29.025 5.844 -14.503 1.00 56.62 73 SER A C 1
ATOM 565 O O . SER A 1 73 ? 28.312 5.118 -13.819 1.00 56.62 73 SER A O 1
ATOM 567 N N . ALA A 1 74 ? 30.202 6.272 -14.045 1.00 59.22 74 ALA A N 1
ATOM 568 C CA . ALA A 1 74 ? 30.726 5.796 -12.754 1.00 59.22 74 ALA A CA 1
ATOM 569 C C . ALA A 1 74 ? 30.176 6.596 -11.560 1.00 59.22 74 ALA A C 1
ATOM 571 O O . ALA A 1 74 ? 29.756 6.010 -10.563 1.00 59.22 74 ALA A O 1
ATOM 572 N N . ASP A 1 75 ? 30.132 7.922 -11.696 1.00 59.84 75 ASP A N 1
ATOM 573 C CA . ASP A 1 75 ? 29.703 8.836 -10.631 1.00 59.84 75 ASP A CA 1
ATOM 574 C C . ASP A 1 75 ? 28.178 8.779 -10.415 1.00 59.84 75 ASP A C 1
ATOM 576 O O . ASP A 1 75 ? 27.689 8.681 -9.288 1.00 59.84 75 ASP A O 1
ATOM 580 N N . ASP A 1 76 ? 27.414 8.669 -11.508 1.00 68.94 76 ASP A N 1
ATOM 581 C CA . ASP A 1 76 ? 25.961 8.474 -11.458 1.00 68.94 76 ASP A CA 1
ATOM 582 C C . ASP A 1 76 ? 25.578 7.137 -10.806 1.00 68.94 76 ASP A C 1
ATOM 584 O O . ASP A 1 76 ? 24.630 7.071 -10.021 1.00 68.94 76 ASP A O 1
ATOM 588 N N . VAL A 1 77 ? 26.329 6.062 -11.074 1.00 73.44 77 VAL A N 1
ATOM 589 C CA . VAL A 1 77 ? 26.075 4.753 -10.454 1.00 73.44 77 VAL A CA 1
ATOM 590 C C . VAL A 1 77 ? 26.408 4.784 -8.964 1.00 73.44 77 VAL A C 1
ATOM 592 O O . VAL A 1 77 ? 25.617 4.280 -8.164 1.00 73.44 77 VAL A O 1
ATOM 595 N N . ALA A 1 78 ? 27.515 5.411 -8.559 1.00 77.19 78 ALA A N 1
ATOM 596 C CA . ALA A 1 78 ? 27.857 5.567 -7.145 1.00 77.19 78 ALA A CA 1
ATOM 597 C C . ALA A 1 78 ? 26.786 6.376 -6.387 1.00 77.19 78 ALA A C 1
ATOM 599 O O . ALA A 1 78 ? 26.292 5.926 -5.349 1.00 77.19 78 ALA A O 1
ATOM 600 N N . SER A 1 79 ? 26.341 7.499 -6.961 1.00 80.88 79 SER A N 1
ATOM 601 C CA . SER A 1 79 ? 25.272 8.349 -6.415 1.00 80.88 79 SER A CA 1
ATOM 602 C C . SER A 1 79 ? 23.937 7.607 -6.278 1.00 80.88 79 SER A C 1
ATOM 604 O O . SER A 1 79 ? 23.254 7.700 -5.253 1.00 80.88 79 SER A O 1
ATOM 606 N N . LEU A 1 80 ? 23.559 6.817 -7.288 1.00 83.56 80 LEU A N 1
ATOM 607 C CA . LEU A 1 80 ? 22.353 5.989 -7.234 1.00 83.56 80 LEU A CA 1
ATOM 608 C C . LEU A 1 80 ? 22.463 4.893 -6.171 1.00 83.56 80 LEU A C 1
ATOM 610 O O . LEU A 1 80 ? 21.503 4.661 -5.439 1.00 83.56 80 LEU A O 1
ATOM 614 N N . THR A 1 81 ? 23.630 4.266 -6.037 1.00 85.75 81 THR A N 1
ATOM 615 C CA . THR A 1 81 ? 23.862 3.216 -5.035 1.00 85.75 81 THR A CA 1
ATOM 616 C C . THR A 1 81 ? 23.755 3.776 -3.616 1.00 85.75 81 THR A C 1
ATOM 618 O O . THR A 1 81 ? 23.112 3.178 -2.755 1.00 85.75 81 THR A O 1
ATOM 621 N N . GLU A 1 82 ? 24.298 4.970 -3.370 1.00 89.94 82 GLU A N 1
ATOM 622 C CA . GLU A 1 82 ? 24.171 5.641 -2.074 1.00 89.94 82 GLU A CA 1
ATOM 623 C C . GLU A 1 82 ? 22.710 5.999 -1.751 1.00 89.94 82 GLU A C 1
ATOM 625 O O . GLU A 1 82 ? 22.250 5.796 -0.623 1.00 89.94 82 GLU A O 1
ATOM 630 N N . LYS A 1 83 ? 21.943 6.476 -2.743 1.00 90.25 83 LYS A N 1
ATOM 631 C CA . LYS A 1 83 ? 20.502 6.742 -2.585 1.00 90.25 83 LYS A CA 1
ATOM 632 C C . LYS A 1 83 ? 19.721 5.469 -2.265 1.00 90.25 83 LYS A C 1
ATOM 634 O O . LYS A 1 83 ? 18.884 5.496 -1.364 1.00 90.25 83 LYS A O 1
ATOM 639 N N . VAL A 1 84 ? 20.008 4.364 -2.953 1.00 92.94 84 VAL A N 1
ATOM 640 C CA . VAL A 1 84 ? 19.381 3.061 -2.681 1.00 92.94 84 VAL A CA 1
ATOM 641 C C . VAL A 1 84 ? 19.685 2.615 -1.253 1.00 92.94 84 VAL A C 1
ATOM 643 O O . VAL A 1 84 ? 18.757 2.320 -0.505 1.00 92.94 84 VAL A O 1
ATOM 646 N N . ASN A 1 85 ? 20.945 2.684 -0.823 1.00 92.69 85 ASN A N 1
ATOM 647 C CA . ASN A 1 85 ? 21.338 2.308 0.537 1.00 92.69 85 ASN A CA 1
ATOM 648 C C . ASN A 1 85 ? 20.628 3.156 1.609 1.00 92.69 85 ASN A C 1
ATOM 650 O O . ASN A 1 85 ? 20.152 2.622 2.615 1.00 9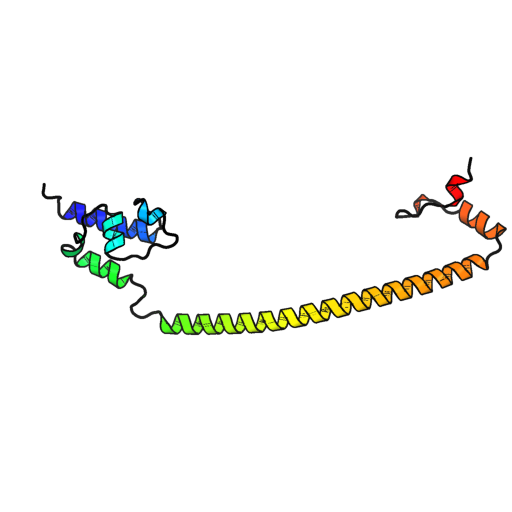2.69 85 ASN A O 1
ATOM 654 N N . LYS A 1 86 ? 20.497 4.473 1.389 1.00 94.06 86 LYS A N 1
ATOM 655 C CA . LYS A 1 86 ? 19.745 5.370 2.289 1.00 94.06 86 LYS A CA 1
ATOM 656 C C . LYS A 1 86 ? 18.262 4.993 2.360 1.00 94.06 86 LYS A C 1
ATOM 658 O O . LYS A 1 86 ? 17.697 4.938 3.454 1.00 94.06 86 LYS A O 1
ATOM 663 N N . LEU A 1 87 ? 17.639 4.701 1.217 1.00 93.88 87 LEU A N 1
ATOM 664 C CA . LEU A 1 87 ? 16.236 4.284 1.151 1.00 93.88 87 LEU A CA 1
ATOM 665 C C . LEU A 1 87 ? 16.006 2.921 1.811 1.00 93.88 87 LEU A C 1
ATOM 667 O O . LEU A 1 87 ? 15.012 2.742 2.514 1.00 93.88 87 LEU A O 1
ATOM 671 N N . GLU A 1 88 ? 16.924 1.971 1.647 1.00 94.25 88 GLU A N 1
ATOM 672 C CA . GLU A 1 88 ? 16.853 0.676 2.324 1.00 94.25 88 GLU A CA 1
ATOM 673 C C . GLU A 1 88 ? 16.951 0.821 3.844 1.00 94.25 88 GLU A C 1
ATOM 675 O O . GLU A 1 88 ? 16.158 0.221 4.575 1.00 94.25 88 GLU A O 1
ATOM 680 N N . ALA A 1 89 ? 17.877 1.650 4.334 1.00 94.50 89 ALA A N 1
ATOM 681 C CA . ALA A 1 89 ? 18.013 1.924 5.760 1.00 94.50 89 ALA A CA 1
ATOM 682 C C . ALA A 1 89 ? 16.747 2.580 6.339 1.00 94.50 89 ALA A C 1
ATOM 684 O O . ALA A 1 89 ? 16.278 2.178 7.405 1.00 94.50 89 ALA A O 1
ATOM 685 N N . SER A 1 90 ? 16.156 3.544 5.623 1.00 94.50 90 SER A N 1
ATOM 686 C CA . SER A 1 90 ? 14.889 4.177 6.013 1.00 94.50 90 SER A CA 1
ATOM 687 C C . SER A 1 90 ? 13.732 3.173 6.042 1.00 94.50 90 SER A C 1
ATOM 689 O O . SER A 1 90 ? 13.010 3.098 7.035 1.00 94.50 90 SER A O 1
ATOM 691 N N . ASN A 1 91 ? 13.612 2.316 5.024 1.00 94.62 91 ASN A N 1
ATOM 692 C CA . ASN A 1 91 ? 12.594 1.265 4.985 1.00 94.62 91 ASN A CA 1
ATOM 693 C C . ASN A 1 91 ? 12.719 0.275 6.148 1.00 94.62 91 ASN A C 1
ATOM 695 O O . ASN A 1 91 ? 11.710 -0.160 6.701 1.00 94.62 91 ASN A O 1
ATOM 699 N N . ARG A 1 92 ? 13.945 -0.095 6.537 1.00 94.94 92 ARG A N 1
ATOM 700 C CA . ARG A 1 92 ? 14.168 -0.973 7.697 1.00 94.94 92 ARG A CA 1
ATOM 701 C C . ARG A 1 92 ? 13.693 -0.317 8.995 1.00 94.94 92 ARG A C 1
ATOM 703 O O . ARG A 1 92 ? 13.026 -0.985 9.781 1.00 94.94 92 ARG A O 1
ATOM 710 N N . LYS A 1 93 ? 13.976 0.978 9.190 1.00 94.94 93 LYS A N 1
ATOM 711 C CA . LYS A 1 93 ? 13.496 1.743 10.355 1.00 94.94 93 LYS A CA 1
ATOM 712 C C . LYS A 1 93 ? 11.970 1.832 10.389 1.00 94.94 93 LYS A C 1
ATOM 714 O O . LYS A 1 93 ? 11.371 1.442 11.383 1.00 94.94 93 LYS A O 1
ATOM 719 N N . LEU A 1 94 ? 11.347 2.218 9.275 1.00 95.38 94 LEU A N 1
ATOM 720 C CA . LEU A 1 94 ? 9.886 2.320 9.170 1.00 95.38 94 LEU A CA 1
ATOM 721 C C . LEU A 1 94 ? 9.183 0.982 9.425 1.00 95.38 94 LEU A C 1
ATOM 723 O O . LEU A 1 94 ? 8.137 0.937 10.069 1.00 95.38 94 LEU A O 1
ATOM 727 N N . LYS A 1 95 ? 9.759 -0.134 8.960 1.00 95.06 95 LYS A N 1
ATOM 728 C CA . LYS A 1 95 ? 9.231 -1.470 9.266 1.00 95.06 95 LYS A CA 1
ATOM 729 C C . LYS A 1 95 ? 9.289 -1.770 10.762 1.00 95.06 95 LYS A C 1
ATOM 731 O O . LYS A 1 95 ? 8.304 -2.262 11.303 1.00 95.06 95 LYS A O 1
ATOM 736 N N . ALA A 1 96 ? 10.406 -1.463 11.421 1.00 94.00 96 ALA A N 1
ATOM 737 C CA . ALA A 1 96 ? 10.544 -1.666 12.860 1.00 94.00 96 ALA A CA 1
ATOM 738 C C . ALA A 1 96 ? 9.529 -0.819 13.650 1.00 94.00 96 ALA A C 1
ATOM 740 O O . ALA A 1 96 ? 8.795 -1.363 14.475 1.00 94.00 96 ALA A O 1
ATOM 741 N N . GLU A 1 97 ? 9.406 0.471 13.329 1.00 95.12 97 GLU A N 1
ATOM 742 C CA . GLU A 1 97 ? 8.419 1.374 13.939 1.00 95.12 97 GLU A CA 1
ATOM 743 C C . GLU A 1 97 ? 6.987 0.867 13.735 1.00 95.12 97 GLU A C 1
ATOM 745 O O . GLU A 1 97 ? 6.242 0.718 14.700 1.00 95.12 97 GLU A O 1
ATOM 750 N N . SER A 1 98 ? 6.626 0.477 12.507 1.00 94.94 98 SER A N 1
ATOM 751 C CA . SER A 1 98 ? 5.299 -0.072 12.208 1.00 94.94 98 SER A CA 1
ATOM 752 C C . SER A 1 98 ? 4.990 -1.331 13.021 1.00 94.94 98 SER A C 1
ATOM 754 O O . SER A 1 98 ? 3.871 -1.495 13.508 1.00 94.94 98 SER A O 1
ATOM 756 N N . THR A 1 99 ? 5.969 -2.225 13.204 1.00 94.25 99 THR A N 1
ATOM 757 C CA . THR A 1 99 ? 5.768 -3.416 14.042 1.00 94.25 99 THR A CA 1
ATOM 758 C C . THR A 1 99 ? 5.592 -3.077 15.518 1.00 94.25 99 THR A C 1
ATOM 760 O O . THR A 1 99 ? 4.808 -3.749 16.185 1.00 94.25 99 THR A O 1
ATOM 763 N N . CYS A 1 100 ? 6.272 -2.043 16.022 1.00 93.88 100 CYS A N 1
ATOM 764 C CA . CYS A 1 100 ? 6.096 -1.578 17.395 1.00 93.88 100 CYS A CA 1
ATOM 765 C C . CYS A 1 100 ? 4.693 -0.997 17.589 1.00 93.88 100 CYS A C 1
ATOM 767 O O . CYS A 1 100 ? 3.935 -1.494 18.415 1.00 93.88 100 CYS A O 1
ATOM 769 N N . SER A 1 101 ? 4.292 -0.049 16.735 1.00 95.12 101 SER A N 1
ATOM 770 C CA . SER A 1 101 ? 2.978 0.591 16.829 1.00 95.12 101 SER A CA 1
ATOM 771 C C . SER A 1 101 ? 1.819 -0.401 16.708 1.00 95.12 101 SER A C 1
ATOM 773 O O . SER A 1 101 ? 0.796 -0.229 17.364 1.00 95.12 101 SER A O 1
ATOM 775 N N . LYS A 1 102 ? 1.962 -1.463 15.900 1.00 95.69 102 LYS A N 1
ATOM 776 C CA . LYS A 1 102 ? 0.953 -2.533 15.822 1.00 95.69 102 LYS A CA 1
ATOM 777 C C . LYS A 1 102 ? 0.802 -3.284 17.142 1.00 95.69 102 LYS A C 1
ATOM 779 O O . LYS A 1 102 ? -0.324 -3.508 17.572 1.00 95.69 102 LYS A O 1
ATOM 784 N N . LYS A 1 103 ? 1.914 -3.639 17.792 1.00 95.94 103 LYS A N 1
ATOM 785 C CA . LYS A 1 103 ? 1.885 -4.306 19.102 1.00 95.94 103 LYS A CA 1
ATOM 786 C C . LYS A 1 103 ? 1.250 -3.414 20.165 1.00 95.94 103 LYS A C 1
ATOM 788 O O . LYS A 1 103 ? 0.419 -3.892 20.932 1.00 95.94 103 LYS A O 1
ATOM 793 N N . ASP A 1 104 ? 1.588 -2.127 20.167 1.00 95.44 104 ASP A N 1
ATOM 794 C CA . ASP A 1 104 ? 1.020 -1.162 21.110 1.00 95.44 104 ASP A CA 1
ATOM 795 C C . ASP A 1 104 ? -0.492 -0.998 20.900 1.00 95.44 104 ASP A C 1
ATOM 797 O O . ASP A 1 104 ? -1.258 -1.004 21.862 1.00 95.44 104 ASP A O 1
ATOM 801 N N . ALA A 1 105 ? -0.944 -0.935 19.643 1.00 95.88 105 ALA A N 1
ATOM 802 C CA . ALA A 1 105 ? -2.364 -0.866 19.306 1.00 95.88 105 ALA A CA 1
ATOM 803 C C . ALA A 1 105 ? -3.129 -2.137 19.715 1.00 95.88 105 ALA A C 1
ATOM 805 O O . ALA A 1 105 ? -4.229 -2.050 20.261 1.00 95.88 105 ALA A O 1
ATOM 806 N N . GLU A 1 106 ? -2.553 -3.321 19.490 1.00 96.38 106 GLU A N 1
ATOM 807 C CA . GLU A 1 106 ? -3.138 -4.590 19.939 1.00 96.38 106 GLU A CA 1
ATOM 808 C C . GLU A 1 106 ? -3.245 -4.656 21.464 1.00 96.38 106 GLU A C 1
ATOM 810 O O . GLU A 1 106 ? -4.271 -5.087 21.994 1.00 96.38 106 GLU A O 1
ATOM 815 N N . GLN A 1 107 ? -2.214 -4.199 22.177 1.00 96.19 107 GLN A N 1
ATOM 816 C CA . GLN A 1 107 ? -2.229 -4.159 23.633 1.00 96.19 107 GLN A CA 1
ATOM 817 C C . GLN A 1 107 ? -3.273 -3.166 24.154 1.00 96.19 107 GLN A C 1
ATOM 819 O O . GLN A 1 107 ? -4.039 -3.514 25.049 1.00 96.19 107 GLN A O 1
ATOM 824 N N . ALA A 1 108 ? -3.356 -1.969 23.567 1.00 95.75 108 ALA A N 1
ATOM 825 C CA . ALA A 1 108 ? -4.360 -0.966 23.916 1.00 95.75 108 ALA A CA 1
ATOM 826 C C . ALA A 1 108 ? -5.793 -1.461 23.663 1.00 95.75 108 ALA A C 1
ATOM 828 O O . ALA A 1 108 ? -6.700 -1.176 24.442 1.00 95.75 108 ALA A O 1
ATOM 829 N N . LYS A 1 109 ? -6.006 -2.241 22.597 1.00 96.69 109 LYS A N 1
ATOM 830 C CA . LYS A 1 109 ? -7.304 -2.863 22.324 1.00 96.69 109 LYS A CA 1
ATOM 831 C C . LYS A 1 109 ? -7.684 -3.866 23.415 1.00 96.69 109 LYS A C 1
ATOM 833 O O . LYS A 1 109 ? -8.794 -3.798 23.931 1.00 96.69 109 LYS A O 1
ATOM 838 N N . LYS A 1 110 ? -6.759 -4.750 23.804 1.00 96.19 110 LYS A N 1
ATOM 839 C CA . LYS A 1 110 ? -6.996 -5.732 24.876 1.00 96.19 110 LYS A CA 1
ATOM 840 C C . LYS A 1 110 ? -7.307 -5.059 26.209 1.00 96.19 110 LYS A C 1
ATOM 842 O O . LYS A 1 110 ? -8.264 -5.438 26.875 1.00 96.19 110 LYS A O 1
ATOM 847 N N . THR A 1 111 ? -6.539 -4.037 26.589 1.00 96.19 111 THR A N 1
ATOM 848 C CA . THR A 1 111 ? -6.796 -3.317 27.844 1.00 96.19 111 THR A CA 1
ATOM 849 C C . THR A 1 111 ? -8.142 -2.600 27.810 1.00 96.19 111 THR A C 1
ATOM 851 O O . THR A 1 111 ? -8.867 -2.629 28.801 1.00 96.19 111 THR A O 1
ATOM 854 N N . LEU A 1 112 ? -8.522 -2.007 26.673 1.00 96.25 112 LEU A N 1
ATOM 855 C CA . LEU A 1 112 ? -9.837 -1.394 26.501 1.00 96.25 112 LEU A CA 1
ATOM 856 C C . LEU A 1 112 ? -10.973 -2.416 26.660 1.00 96.25 112 LEU A C 1
ATOM 858 O O . LEU A 1 112 ? -11.924 -2.142 27.389 1.00 96.25 112 LEU A O 1
ATOM 862 N N . GLU A 1 113 ? -10.863 -3.589 26.033 1.00 95.69 113 GLU A N 1
ATOM 863 C CA . GLU A 1 113 ? -11.840 -4.680 26.164 1.00 95.69 113 GLU A CA 1
ATOM 864 C C . GLU A 1 113 ? -11.972 -5.147 27.627 1.00 95.69 113 GLU A C 1
ATOM 866 O O . GLU A 1 113 ? -13.083 -5.303 28.142 1.00 95.69 113 GLU A O 1
ATOM 871 N N . GLU A 1 114 ? -10.854 -5.291 28.345 1.00 96.25 114 GLU A N 1
ATOM 872 C CA . GLU A 1 114 ? -10.856 -5.634 29.771 1.00 96.25 114 GLU A CA 1
ATOM 873 C C . GLU A 1 114 ? -11.547 -4.565 30.630 1.00 96.25 114 GLU A C 1
ATOM 875 O O . GLU A 1 114 ? -12.353 -4.895 31.508 1.00 96.25 114 GLU A O 1
ATOM 880 N N . TYR A 1 115 ? -11.252 -3.282 30.393 1.00 96.31 115 TYR A N 1
ATOM 881 C CA . TYR A 1 115 ? -11.899 -2.179 31.104 1.00 96.31 115 TYR A CA 1
ATOM 882 C C . TYR A 1 115 ? -13.397 -2.121 30.815 1.00 96.31 115 TYR A C 1
ATOM 884 O O . TYR A 1 115 ? -14.183 -1.969 31.750 1.00 96.31 115 TYR A O 1
ATOM 892 N N . GLN A 1 116 ? -13.804 -2.294 29.556 1.00 94.50 116 GLN A N 1
ATOM 893 C CA . GLN A 1 116 ? -15.212 -2.345 29.164 1.00 94.50 116 GLN A CA 1
ATOM 894 C C . GLN A 1 116 ? -15.943 -3.503 29.847 1.00 94.50 116 GLN A C 1
ATOM 896 O O . GLN A 1 116 ? -17.029 -3.298 30.388 1.00 94.50 116 GLN A O 1
ATOM 901 N N . SER A 1 117 ? -15.333 -4.691 29.909 1.00 93.94 117 SER A N 1
ATOM 902 C CA . SER A 1 117 ? -15.908 -5.844 30.610 1.00 93.94 117 SER A CA 1
ATOM 903 C C . SER A 1 117 ? -16.087 -5.572 32.108 1.00 93.94 117 SER A C 1
ATOM 905 O O . SER A 1 117 ? -17.161 -5.814 32.660 1.00 93.94 117 SER A O 1
ATOM 907 N N . LYS A 1 118 ? -15.062 -5.031 32.782 1.00 95.38 118 LYS A N 1
ATOM 908 C CA . LYS A 1 118 ? -15.136 -4.680 34.214 1.00 95.38 118 LYS A CA 1
ATOM 909 C C . LYS A 1 118 ? -16.190 -3.608 34.483 1.00 95.38 118 LYS A C 1
ATOM 911 O O . LYS A 1 118 ? -16.960 -3.712 35.440 1.00 95.38 118 LYS A O 1
ATOM 916 N N . TYR A 1 119 ? -16.240 -2.587 33.632 1.00 95.75 119 TYR A N 1
ATOM 917 C CA . TYR A 1 119 ? -17.234 -1.525 33.721 1.00 95.75 119 TYR A CA 1
ATOM 918 C C . TYR A 1 119 ? -18.650 -2.077 33.542 1.00 95.75 119 TYR A C 1
ATOM 920 O O . TYR A 1 119 ? -19.510 -1.822 34.380 1.00 95.75 119 TYR A O 1
ATOM 928 N N . HIS A 1 120 ? -18.878 -2.916 32.527 1.00 93.12 120 HIS A N 1
ATOM 929 C CA . HIS A 1 120 ? -20.168 -3.560 32.294 1.00 93.12 120 HIS A CA 1
ATOM 930 C C . HIS A 1 120 ? -20.612 -4.422 33.483 1.00 93.12 120 HIS A C 1
ATOM 932 O O . HIS A 1 120 ? -21.755 -4.307 33.923 1.00 93.12 120 HIS A O 1
ATOM 938 N N . GLN A 1 121 ? -19.714 -5.230 34.060 1.00 94.12 121 GLN A N 1
ATOM 939 C CA . GLN A 1 121 ? -20.007 -6.011 35.270 1.00 94.12 121 GLN A CA 1
ATOM 940 C C . GLN A 1 121 ? -20.405 -5.114 36.447 1.00 94.12 121 GLN A C 1
ATOM 942 O O . GLN A 1 121 ? -21.361 -5.417 37.160 1.00 94.12 121 GLN A O 1
ATOM 947 N N . THR A 1 122 ? -19.706 -3.992 36.623 1.00 95.31 122 THR A N 1
ATOM 948 C CA . THR A 1 122 ? -19.966 -3.037 37.707 1.00 95.31 122 THR A CA 1
ATOM 949 C C . THR A 1 122 ? -21.325 -2.365 37.528 1.00 95.31 122 THR A C 1
ATOM 951 O O . THR A 1 122 ? -22.144 -2.383 38.444 1.00 95.31 122 THR A O 1
ATOM 954 N N . VAL A 1 123 ? -21.602 -1.830 36.336 1.00 93.19 123 VAL A N 1
ATOM 955 C CA . VAL A 1 123 ? -22.895 -1.217 35.993 1.00 93.19 123 VAL A CA 1
ATOM 956 C C . VAL A 1 123 ? -24.030 -2.222 36.164 1.00 93.19 123 VAL A C 1
ATOM 958 O O . VAL A 1 123 ? -25.050 -1.896 36.761 1.00 93.19 123 VAL A O 1
ATOM 961 N N . THR A 1 124 ? -23.835 -3.461 35.717 1.00 91.75 124 THR A N 1
ATOM 962 C CA . THR A 1 124 ? -24.826 -4.534 35.860 1.00 91.75 124 THR A CA 1
ATOM 963 C C . THR A 1 124 ? -25.097 -4.848 37.331 1.00 91.75 124 THR A C 1
ATOM 965 O O . THR A 1 124 ? -26.252 -4.909 37.746 1.00 91.75 124 THR A O 1
ATOM 968 N N . ALA A 1 125 ? -24.053 -4.991 38.152 1.00 93.56 125 ALA A N 1
ATOM 969 C CA . ALA A 1 125 ? -24.205 -5.242 39.583 1.00 93.56 125 ALA A CA 1
ATOM 970 C C . ALA A 1 125 ? -24.952 -4.101 40.293 1.00 93.56 125 ALA A C 1
ATOM 972 O O . ALA A 1 125 ? -25.832 -4.366 41.111 1.00 93.56 125 ALA A O 1
ATOM 973 N N . LEU A 1 126 ? -24.641 -2.846 39.953 1.00 92.69 126 LEU A N 1
ATOM 974 C CA . LEU A 1 126 ? -25.343 -1.671 40.473 1.00 92.69 126 LEU A CA 1
ATOM 975 C C . LEU A 1 126 ? -26.805 -1.640 40.020 1.00 92.69 126 LEU A C 1
ATOM 977 O O . LEU A 1 126 ? -27.691 -1.410 40.837 1.00 92.69 126 LEU A O 1
ATOM 981 N N . PHE A 1 127 ? -27.074 -1.952 38.753 1.00 88.19 127 PHE A N 1
ATOM 982 C CA . PHE A 1 127 ? -28.431 -2.053 38.227 1.00 88.19 127 PHE A CA 1
ATOM 983 C C . PHE A 1 127 ? -29.253 -3.100 38.993 1.00 88.19 127 PHE A C 1
ATOM 985 O O . PHE A 1 127 ? -30.392 -2.841 39.369 1.00 88.19 127 PHE A O 1
ATOM 992 N N . PHE A 1 128 ? -28.668 -4.258 39.318 1.00 90.31 128 PHE A N 1
ATOM 993 C CA . PHE A 1 128 ? -29.345 -5.295 40.105 1.00 90.31 128 PHE A CA 1
ATOM 994 C C . PHE A 1 128 ? -29.596 -4.936 41.573 1.00 90.31 128 PHE A C 1
ATOM 996 O O . PHE A 1 128 ? -30.426 -5.591 42.204 1.00 90.31 128 PHE A O 1
ATOM 1003 N N . LYS A 1 129 ? -28.928 -3.912 42.115 1.00 93.12 129 LYS A N 1
ATOM 1004 C CA . LYS A 1 129 ? -29.201 -3.403 43.468 1.00 93.12 129 LYS A CA 1
ATOM 1005 C C . LYS A 1 129 ? -30.462 -2.545 43.544 1.00 93.12 129 LYS A C 1
ATOM 1007 O O . LYS A 1 129 ? -30.982 -2.369 44.640 1.00 93.12 129 LYS A O 1
ATOM 1012 N N . ILE A 1 130 ? -30.955 -2.045 42.413 1.00 90.00 130 ILE A N 1
ATOM 1013 C CA . ILE A 1 130 ? -32.211 -1.299 42.347 1.00 90.00 130 ILE A CA 1
ATOM 1014 C C . ILE A 1 130 ? -33.377 -2.305 42.457 1.00 90.00 130 ILE A C 1
ATOM 1016 O O . ILE A 1 130 ? -33.345 -3.348 41.783 1.00 90.00 130 ILE A O 1
ATOM 1020 N N . PRO A 1 131 ? -34.405 -2.047 43.288 1.00 93.81 131 PRO A N 1
ATOM 1021 C CA . PRO A 1 131 ? -35.620 -2.857 43.331 1.00 93.81 131 PRO A CA 1
ATOM 1022 C C . PRO A 1 131 ? -36.215 -3.091 41.937 1.00 93.81 131 PRO A C 1
ATOM 1024 O O . PRO A 1 131 ? -36.046 -2.284 41.022 1.00 93.81 131 PRO A O 1
ATOM 1027 N N . ILE A 1 132 ? -36.857 -4.243 41.740 1.00 87.06 132 ILE A N 1
ATOM 1028 C CA . ILE A 1 132 ? -37.327 -4.645 40.407 1.00 87.06 132 ILE A CA 1
ATOM 1029 C C . ILE A 1 132 ? -38.427 -3.704 39.893 1.00 87.06 132 ILE A C 1
ATOM 1031 O O . ILE A 1 132 ? -38.393 -3.328 38.725 1.00 87.06 132 ILE A O 1
ATOM 1035 N N . ASP A 1 133 ? -39.315 -3.255 40.782 1.00 89.25 133 ASP A N 1
ATOM 1036 C CA . ASP A 1 133 ? -40.447 -2.388 40.444 1.00 89.25 133 ASP A CA 1
ATOM 1037 C C . ASP A 1 133 ? -39.957 -1.024 39.932 1.00 89.25 133 ASP A C 1
ATOM 1039 O O . ASP A 1 133 ? -40.342 -0.579 38.851 1.00 89.25 133 ASP A O 1
ATOM 1043 N N . GLU A 1 134 ? -38.999 -0.421 40.644 1.00 89.44 134 GLU A N 1
ATOM 1044 C CA . GLU A 1 134 ? -38.352 0.837 40.250 1.00 89.44 134 GLU A CA 1
ATOM 1045 C C . GLU A 1 134 ? -37.609 0.705 38.912 1.00 89.44 134 GLU A C 1
ATOM 1047 O O . GLU A 1 134 ? -37.673 1.592 38.060 1.00 89.44 134 GLU A O 1
ATOM 1052 N N . ARG A 1 135 ? -36.923 -0.425 38.681 1.00 87.25 135 ARG A N 1
ATOM 1053 C CA . ARG A 1 135 ? -36.251 -0.684 37.399 1.00 87.25 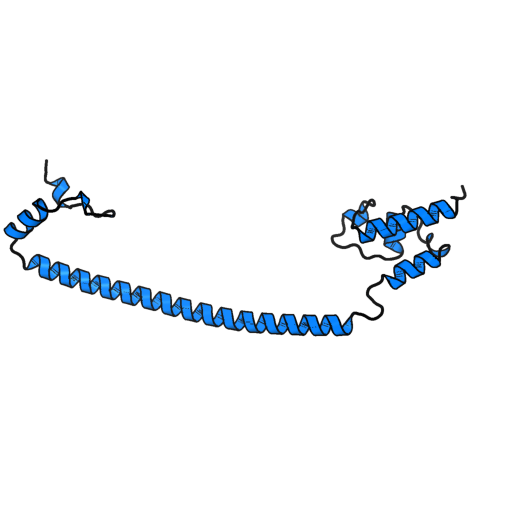135 ARG A CA 1
ATOM 1054 C C . ARG A 1 135 ? -37.222 -0.743 36.236 1.00 87.25 135 ARG A C 1
ATOM 1056 O O . ARG A 1 135 ? -36.928 -0.189 35.179 1.00 87.25 135 ARG A O 1
ATOM 1063 N N . GLU A 1 136 ? -38.339 -1.443 36.396 1.00 83.38 136 GLU A N 1
ATOM 1064 C CA . GLU A 1 136 ? -39.330 -1.572 35.332 1.00 83.38 136 GLU A CA 1
ATOM 1065 C C . GLU A 1 136 ? -39.976 -0.231 34.990 1.00 83.38 136 GLU A C 1
ATOM 1067 O O . GLU A 1 136 ? -40.195 0.046 33.811 1.00 83.38 136 GLU A O 1
ATOM 1072 N N . GLU A 1 137 ? -40.252 0.616 35.984 1.00 85.62 137 GLU A N 1
ATOM 1073 C CA . GLU A 1 137 ? -40.750 1.974 35.749 1.00 85.62 137 GLU A CA 1
ATOM 1074 C C . GLU A 1 137 ? -39.739 2.826 34.978 1.00 85.62 137 GLU A C 1
ATOM 1076 O O . GLU A 1 137 ? -40.086 3.420 33.954 1.00 85.62 137 GLU A O 1
ATOM 1081 N N . LEU A 1 138 ? -38.470 2.816 35.395 1.00 81.94 138 LEU A N 1
ATOM 1082 C CA . LEU A 1 138 ? -37.404 3.553 34.713 1.00 81.94 138 LEU A CA 1
ATOM 1083 C C . LEU A 1 138 ? -37.172 3.056 33.277 1.00 81.94 138 LEU A C 1
ATOM 1085 O O . LEU A 1 138 ? -36.973 3.866 32.375 1.00 81.94 138 LEU A O 1
ATOM 1089 N N . ILE A 1 139 ? -37.252 1.742 33.031 1.00 80.12 139 ILE A N 1
ATOM 1090 C CA . ILE A 1 139 ? -37.156 1.176 31.674 1.00 80.12 139 ILE A CA 1
ATOM 1091 C C . ILE A 1 139 ? -38.362 1.585 30.812 1.00 80.12 139 ILE A C 1
ATOM 1093 O O . ILE A 1 139 ? -38.202 1.794 29.611 1.00 80.12 139 ILE A O 1
ATOM 1097 N N . LYS A 1 140 ? -39.567 1.708 31.388 1.00 79.50 140 LYS A N 1
ATOM 1098 C CA . LYS A 1 140 ? -40.767 2.173 30.661 1.00 79.50 140 LYS A CA 1
ATOM 1099 C C . LYS A 1 140 ? -40.674 3.650 30.269 1.00 79.50 140 LYS A C 1
ATOM 1101 O O . LYS A 1 140 ? -41.225 4.018 29.235 1.00 79.50 140 LYS A O 1
ATOM 1106 N N . LEU A 1 141 ? -39.998 4.463 31.084 1.00 79.31 141 LEU A N 1
ATOM 1107 C CA . LEU A 1 141 ? -39.742 5.891 30.854 1.00 79.31 141 LEU A CA 1
ATOM 1108 C C . LEU A 1 141 ? -38.634 6.162 29.825 1.00 79.31 141 LEU A C 1
ATOM 1110 O O . LEU A 1 141 ? -38.503 7.296 29.365 1.00 79.31 141 LEU A O 1
ATOM 1114 N N . LEU A 1 142 ? -37.830 5.155 29.475 1.00 74.94 142 LEU A N 1
ATOM 1115 C CA . LEU A 1 142 ? -36.730 5.311 28.531 1.00 74.94 142 LEU A CA 1
ATOM 1116 C C . LEU A 1 142 ? -37.266 5.481 27.100 1.00 74.94 142 LEU A C 1
ATOM 1118 O O . LEU A 1 142 ? -37.956 4.607 26.576 1.00 74.94 142 LEU A O 1
ATOM 1122 N N . ASP A 1 143 ? -36.926 6.600 26.461 1.00 66.69 143 ASP A N 1
ATOM 1123 C CA . ASP A 1 143 ? -37.277 6.859 25.067 1.00 66.69 143 ASP A CA 1
ATOM 1124 C C . ASP A 1 143 ? -36.287 6.147 24.127 1.00 66.69 143 ASP A C 1
ATOM 1126 O O . ASP A 1 143 ? -35.085 6.434 24.115 1.00 66.69 143 ASP A O 1
ATOM 1130 N N . ASN A 1 144 ? -36.798 5.206 23.327 1.00 65.31 144 ASN A N 1
ATOM 1131 C CA . ASN A 1 144 ? -36.006 4.407 22.384 1.00 65.31 144 ASN A CA 1
ATOM 1132 C C . ASN A 1 144 ? -35.352 5.270 21.285 1.00 65.31 144 ASN A C 1
ATOM 1134 O O . ASN A 1 144 ? -34.438 4.803 20.610 1.00 65.31 144 ASN A 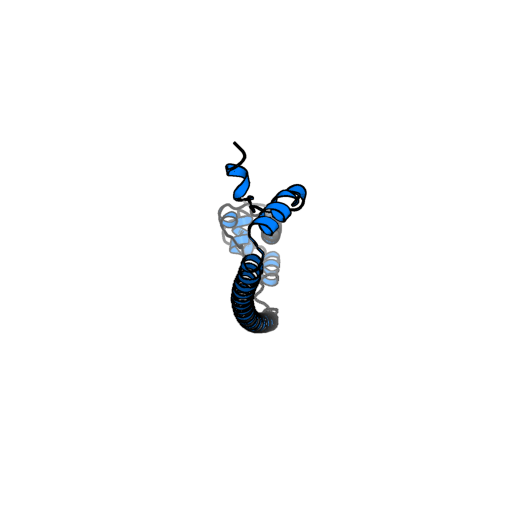O 1
ATOM 1138 N N . SER A 1 145 ? -35.775 6.531 21.125 1.00 62.06 145 SER A N 1
ATOM 1139 C CA . SER A 1 145 ? -35.167 7.502 20.204 1.00 62.06 145 SER A CA 1
ATOM 1140 C C . SER A 1 145 ? -33.706 7.851 20.542 1.00 62.06 145 SER A C 1
ATOM 1142 O O . SER A 1 145 ? -32.962 8.294 19.668 1.00 62.06 145 SER A O 1
ATOM 1144 N N . SER A 1 146 ? -33.284 7.632 21.795 1.00 56.28 146 SER A N 1
ATOM 1145 C CA . SER A 1 146 ? -31.924 7.910 22.285 1.00 56.28 146 SER A CA 1
ATOM 1146 C C . SER A 1 146 ? -30.961 6.718 22.161 1.00 56.28 146 SER A C 1
ATOM 1148 O O . SER A 1 146 ? -29.758 6.861 22.388 1.00 56.28 146 SER A O 1
ATOM 1150 N N . LEU A 1 147 ? -31.464 5.532 21.804 1.00 61.50 147 LEU A N 1
ATOM 1151 C CA . LEU A 1 147 ? -30.651 4.333 21.612 1.00 61.50 147 LEU A CA 1
ATOM 1152 C C . LEU A 1 147 ? -30.086 4.332 20.185 1.00 61.50 147 LEU A C 1
ATOM 1154 O O . LEU A 1 147 ? -30.825 4.204 19.214 1.00 61.50 147 LEU A O 1
ATOM 1158 N N . SER A 1 148 ? -28.765 4.479 20.047 1.00 55.53 148 SER A N 1
ATOM 1159 C CA . SER A 1 148 ? -28.075 4.305 18.760 1.00 55.53 148 SER A CA 1
ATOM 1160 C C . SER A 1 148 ? -27.316 2.973 18.736 1.00 55.53 148 SER A C 1
ATOM 1162 O O . SER A 1 148 ? -26.555 2.674 19.656 1.00 55.53 148 SER A O 1
ATOM 1164 N N . GLY A 1 149 ? -27.546 2.170 17.690 1.00 60.41 149 GLY A N 1
ATOM 1165 C CA . GLY A 1 149 ? -26.990 0.819 17.510 1.00 60.41 149 GLY A CA 1
ATOM 1166 C C . GLY A 1 149 ? -28.035 -0.302 17.624 1.00 60.41 149 GLY A C 1
ATOM 1167 O O . GLY A 1 149 ? -29.191 -0.043 17.943 1.00 60.41 149 GLY A O 1
ATOM 1168 N N . ASP A 1 150 ? -27.620 -1.553 17.386 1.00 55.06 150 ASP A N 1
ATOM 1169 C CA . ASP A 1 150 ? -28.428 -2.789 17.512 1.00 55.06 150 ASP A CA 1
ATOM 1170 C C . ASP A 1 150 ? -28.734 -3.149 18.989 1.00 55.06 150 ASP A C 1
ATOM 1172 O O . ASP A 1 150 ? -28.597 -4.287 19.439 1.00 55.06 150 ASP A O 1
ATOM 1176 N N . VAL A 1 151 ? -29.114 -2.162 19.800 1.00 59.47 151 VAL A N 1
ATOM 1177 C CA . VAL A 1 151 ? -29.507 -2.364 21.198 1.00 59.47 151 VAL A CA 1
ATOM 1178 C C . VAL A 1 151 ? -31.029 -2.425 21.245 1.00 59.47 151 VAL A C 1
ATOM 1180 O O . VAL A 1 151 ? -31.704 -1.402 21.292 1.00 59.47 151 VAL A O 1
ATOM 1183 N N . THR A 1 152 ? -31.578 -3.639 21.203 1.00 53.91 152 THR A N 1
ATOM 1184 C CA . THR A 1 152 ? -33.025 -3.860 21.337 1.00 53.91 152 THR A CA 1
ATOM 1185 C C . THR A 1 152 ? -33.424 -3.943 22.806 1.00 53.91 152 THR A C 1
ATOM 1187 O O . THR A 1 152 ? -32.768 -4.591 23.626 1.00 53.91 152 THR A O 1
ATOM 1190 N N . ASN A 1 153 ? -34.529 -3.286 23.157 1.00 59.16 153 ASN A N 1
ATOM 1191 C CA . ASN A 1 153 ? -35.126 -3.411 24.478 1.00 59.16 153 ASN A CA 1
ATOM 1192 C C . ASN A 1 153 ? -35.743 -4.815 24.598 1.00 59.16 153 ASN A C 1
ATOM 1194 O O . ASN A 1 153 ? -36.765 -5.103 23.981 1.00 59.16 153 ASN A O 1
ATOM 1198 N N . ILE A 1 154 ? -35.143 -5.697 25.406 1.00 56.59 154 ILE A N 1
ATOM 1199 C CA . ILE A 1 154 ? -35.620 -7.079 25.628 1.00 56.59 154 ILE A CA 1
ATOM 1200 C C . ILE A 1 154 ? -37.104 -7.133 26.053 1.00 56.59 154 ILE A C 1
ATOM 1202 O O . ILE A 1 154 ? -37.782 -8.130 25.801 1.00 56.59 154 ILE A O 1
ATOM 1206 N N . ASN A 1 155 ? -37.644 -6.055 26.633 1.00 54.03 155 ASN A N 1
ATOM 1207 C CA . ASN A 1 155 ? -39.045 -5.976 27.044 1.00 54.03 155 ASN A CA 1
ATOM 1208 C C . ASN A 1 155 ? -40.024 -5.594 25.918 1.00 54.03 155 ASN A C 1
ATOM 1210 O O . ASN A 1 155 ? -41.233 -5.691 26.138 1.00 54.03 155 ASN A O 1
ATOM 1214 N N . GLU A 1 156 ? -39.570 -5.207 24.717 1.00 56.91 156 GLU A N 1
ATOM 1215 C CA . GLU A 1 156 ? -40.473 -4.941 23.579 1.00 56.91 156 GLU A CA 1
ATOM 1216 C C . GLU A 1 156 ? -41.307 -6.172 23.204 1.00 56.91 156 GLU A C 1
ATOM 1218 O O . GLU A 1 156 ? -42.481 -6.045 22.858 1.00 56.91 156 GLU A O 1
ATOM 1223 N N . TYR A 1 157 ? -40.757 -7.377 23.374 1.00 52.44 157 TYR A N 1
ATOM 1224 C CA . TYR A 1 157 ? -41.460 -8.624 23.066 1.00 52.44 157 TYR A CA 1
ATOM 1225 C C . TYR A 1 157 ? -42.594 -8.971 24.044 1.00 52.44 157 TYR A C 1
ATOM 1227 O O . TYR A 1 157 ? -43.426 -9.812 23.716 1.00 52.44 157 TYR A O 1
ATOM 1235 N N . ARG A 1 158 ? -42.664 -8.337 25.226 1.00 53.22 158 ARG A N 1
ATOM 1236 C CA . ARG A 1 158 ? -43.730 -8.583 26.220 1.00 53.22 158 ARG A CA 1
ATOM 1237 C C . ARG A 1 158 ? -44.957 -7.677 26.065 1.00 53.22 158 ARG A C 1
ATOM 1239 O O . ARG A 1 158 ? -45.914 -7.856 26.808 1.00 53.22 158 ARG A O 1
ATOM 1246 N N . ARG A 1 159 ? -44.963 -6.715 25.132 1.00 52.00 159 ARG A N 1
ATOM 1247 C CA . ARG A 1 159 ? -46.096 -5.787 24.912 1.00 52.00 159 ARG A CA 1
ATOM 1248 C C . ARG A 1 159 ? -47.181 -6.326 23.954 1.00 52.00 159 ARG A C 1
ATOM 1250 O O . ARG A 1 159 ? -47.787 -5.533 23.237 1.00 52.00 159 ARG A O 1
ATOM 1257 N N . LYS A 1 160 ? -47.421 -7.639 23.907 1.00 43.53 160 LYS A N 1
ATOM 1258 C CA . LYS A 1 160 ? -48.554 -8.225 23.167 1.00 43.53 160 LYS A CA 1
ATOM 1259 C C . LYS A 1 160 ? -49.529 -8.906 24.106 1.00 43.53 160 LYS A C 1
ATOM 1261 O O . LYS A 1 160 ? -49.043 -9.635 24.996 1.00 43.53 160 LYS A O 1
#

Secondary structure (DSSP, 8-state):
----HHHHHHHHHHHHHHHHTT---SHHHHT-SS----HHHHHHHTTPPTTGGGG-HHHHHHHHHTSTTSSSHHHHHHHHHHHHHHHHHHHHHHHHHHHHHHHHHHHHHHHHHHHHHHHHHHHHHHHHHS-HHHHHHHHHH--GGG--SS---GGGGG--

Foldseek 3Di:
DDDDLVLLVVLLVVLQVCLVVVNAPAPVSVPDPHDQQDQVSSCRSSVHDPCNCVVPVVSVVVSVVPHPPPDDPPVVVVVVVVVVVVVVVVVVVVVVVVVVVVVVVVVVVVVVVVVVVVVVVVVVVVLVVDDPVVSVVVLVVDDCVPDDDPDDDPCVVVPD

Sequence (160 aa):
MARNKDASRKALLDAISRIKEQTYTHKDLRKKAVVKLNKSNVEKEAGLSVGALRHHPDIVKVIEGASPNNNNSADDVASLTEKVNKLEASNRKLKAESTCSKKDAEQAKKTLEEYQSKYHQTVTALFFKIPIDEREELIKLLDNSSLSGDVTNINEYRRK

pLDDT: mean 80.99, std 14.12, range [41.28, 96.69]

Organism: NCBI:txid2829489

Radius of gyration: 39.65 Å; chains: 1; bounding box: 81×20×102 Å